Protein AF-A0A819U4Y0-F1 (afdb_monomer)

Sequence (71 aa):
MLGSHTNLANGCSIMPGSCLASETMIGNLTRISRKTKSKCGEVFMGIPARIMPFQMPVMSTVQYQIEIIPF

Mean predicted aligned error: 6.78 Å

Organism: NCBI:txid433720

Nearest PDB structures (foldseek):
  8e62-assembly1_B  TM=7.935E-01  e=4.751E-04  Psychrobacter cryohalolentis K5
  4n27-assembly1_C  TM=8.152E-01  e=1.527E-03  Brucella abortus 2308
  7ard-assembly1_z  TM=8.152E-01  e=1.630E-03  Polytomella sp. Pringsheim 198.80
  8e62-assembly1_A  TM=7.626E-01  e=1.431E-03  Psychrobacter cryohalolentis K5
  7ard-assembly1_y  TM=7.776E-01  e=2.922E-03  Polytomella sp. Pringsheim 198.80

Solvent-accessible surface area (backbone atoms only — not comparable to full-atom values): 3975 Å² total; per-residue (Å²): 84,78,28,64,75,50,44,79,36,63,75,45,45,72,41,85,82,23,51,43,29,34,40,21,36,38,32,57,57,13,34,46,42,66,83,49,81,55,51,70,23,39,27,32,42,36,80,72,49,41,78,50,102,55,64,52,81,60,64,70,68,53,55,58,57,61,74,66,60,82,127

Foldseek 3Di:
DEAACEAEEACEAEDPCADEHHLEYEYHNEYHDNPDDYDHQWYWDDVPTDTDPDGHDDVVVVVVVVVPDDD

InterPro domains:
  IPR011004 Trimeric LpxA-like superfamily [SSF51161] (2-55)

Structure (mmCIF, N/CA/C/O backbone):
data_AF-A0A819U4Y0-F1
#
_entry.id   AF-A0A819U4Y0-F1
#
loop_
_atom_site.group_PDB
_atom_site.id
_atom_site.type_symbol
_atom_site.label_atom_id
_atom_site.label_alt_id
_atom_site.label_comp_id
_atom_site.label_asym_id
_atom_site.label_entity_id
_atom_site.label_seq_id
_atom_site.pdbx_PDB_ins_code
_atom_site.Cartn_x
_atom_site.Cartn_y
_atom_site.Cartn_z
_atom_site.occupancy
_atom_site.B_iso_or_equiv
_atom_site.auth_seq_id
_atom_site.auth_comp_id
_atom_site.auth_asym_id
_atom_site.auth_atom_id
_atom_site.pdbx_PDB_model_num
ATOM 1 N N . MET A 1 1 ? -6.338 -6.758 1.508 1.00 80.50 1 MET A N 1
ATOM 2 C CA . MET A 1 1 ? -7.518 -5.947 1.142 1.00 80.50 1 MET A CA 1
ATOM 3 C C . MET A 1 1 ? -7.036 -4.533 0.865 1.00 80.50 1 MET A C 1
ATOM 5 O O . MET A 1 1 ? -6.285 -4.008 1.680 1.00 80.50 1 MET A O 1
ATOM 9 N N . LEU A 1 2 ? -7.372 -3.970 -0.295 1.00 90.38 2 LEU A N 1
ATOM 10 C CA . LEU A 1 2 ? -7.045 -2.584 -0.642 1.00 90.38 2 LEU A CA 1
ATOM 11 C C . LEU A 1 2 ? -8.273 -1.723 -0.343 1.00 90.38 2 LEU A C 1
ATOM 13 O O . LEU A 1 2 ? -9.365 -2.065 -0.795 1.00 90.38 2 LEU A O 1
ATOM 17 N N . GLY A 1 3 ? -8.106 -0.660 0.442 1.00 89.06 3 GLY A N 1
ATOM 18 C CA . GLY A 1 3 ? -9.177 0.291 0.718 1.00 89.06 3 GLY A CA 1
ATOM 19 C C . GLY A 1 3 ? -9.586 1.067 -0.535 1.00 89.06 3 GLY A C 1
ATOM 20 O O . GLY A 1 3 ? -8.831 1.151 -1.509 1.00 89.06 3 GLY A O 1
ATOM 21 N N . SER A 1 4 ? -10.782 1.652 -0.518 1.00 90.25 4 SER A N 1
ATOM 22 C CA . SER A 1 4 ? -11.276 2.490 -1.617 1.00 90.25 4 SER A CA 1
ATOM 23 C C . SER A 1 4 ? -10.344 3.677 -1.870 1.00 90.25 4 SER A C 1
ATOM 25 O O . SER A 1 4 ? -9.779 4.221 -0.923 1.00 90.25 4 SER A O 1
ATOM 27 N N . HIS A 1 5 ? -10.205 4.106 -3.126 1.00 89.56 5 HIS A N 1
ATOM 28 C CA . HIS A 1 5 ? -9.351 5.245 -3.505 1.00 89.56 5 HIS A CA 1
ATOM 29 C C . HIS A 1 5 ? -7.871 5.084 -3.105 1.00 89.56 5 HIS A C 1
ATOM 31 O O . HIS A 1 5 ? -7.169 6.069 -2.892 1.00 89.56 5 HIS A O 1
ATOM 37 N N . THR A 1 6 ? -7.381 3.843 -2.996 1.00 91.69 6 THR A N 1
ATOM 38 C CA . THR A 1 6 ? -5.949 3.587 -2.805 1.00 91.69 6 THR A CA 1
ATOM 39 C C . THR A 1 6 ? -5.204 3.893 -4.104 1.00 91.69 6 THR A C 1
ATOM 41 O O . THR A 1 6 ? -5.515 3.313 -5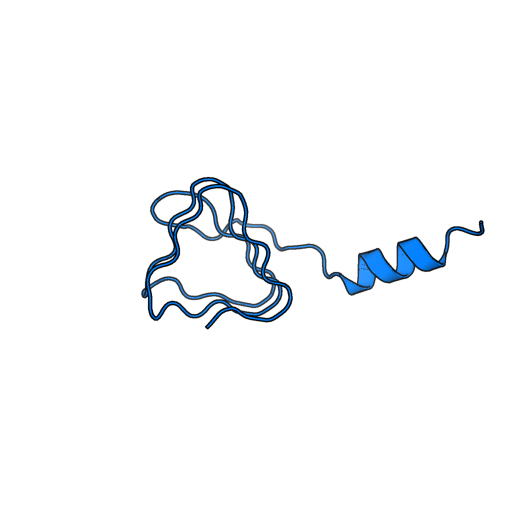.144 1.00 91.69 6 THR A O 1
ATOM 44 N N . ASN A 1 7 ? -4.204 4.769 -4.048 1.00 92.94 7 ASN A N 1
ATOM 45 C CA . ASN A 1 7 ? -3.356 5.100 -5.188 1.00 92.94 7 ASN A CA 1
ATOM 46 C C . ASN A 1 7 ? -2.089 4.232 -5.177 1.00 92.94 7 ASN A C 1
ATOM 48 O O . ASN A 1 7 ? -1.343 4.216 -4.196 1.00 92.94 7 ASN A O 1
ATOM 52 N N . LEU A 1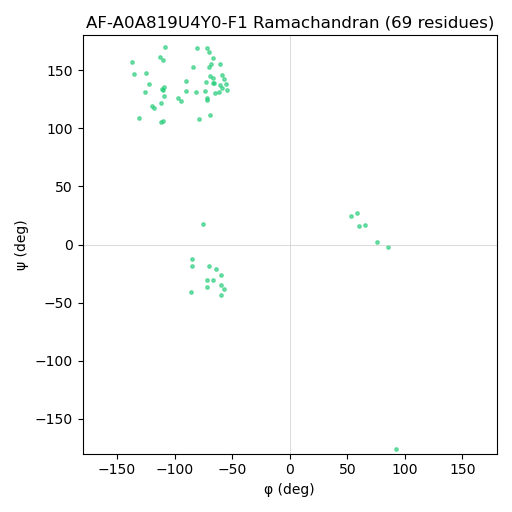 8 ? -1.864 3.503 -6.269 1.00 94.88 8 LEU A N 1
ATOM 53 C CA . LEU A 1 8 ? -0.734 2.600 -6.452 1.00 94.88 8 LEU A CA 1
ATOM 54 C C . LEU A 1 8 ? 0.211 3.178 -7.499 1.00 94.88 8 LEU A C 1
ATOM 56 O O . LEU A 1 8 ? -0.084 3.138 -8.692 1.00 94.88 8 LEU A O 1
ATOM 60 N N . ALA A 1 9 ? 1.357 3.688 -7.064 1.00 95.12 9 ALA A N 1
ATOM 61 C CA . ALA A 1 9 ? 2.363 4.171 -7.989 1.00 95.12 9 ALA A CA 1
ATOM 62 C C . ALA A 1 9 ? 3.204 3.018 -8.571 1.00 95.12 9 ALA A C 1
ATOM 64 O O . ALA A 1 9 ? 3.151 1.859 -8.138 1.00 95.12 9 ALA A O 1
ATOM 65 N N . ASN A 1 10 ? 3.986 3.343 -9.595 1.00 96.81 10 ASN A N 1
ATOM 66 C CA . ASN A 1 10 ? 4.610 2.366 -10.474 1.00 96.81 10 ASN A CA 1
ATOM 67 C C . ASN A 1 10 ? 5.658 1.504 -9.759 1.00 96.81 10 ASN A C 1
ATOM 69 O O . ASN A 1 10 ? 6.478 1.979 -8.967 1.00 96.81 10 ASN A O 1
ATOM 73 N N . GLY A 1 11 ? 5.648 0.209 -10.081 1.00 95.44 11 GLY A N 1
ATOM 74 C CA . GLY A 1 11 ? 6.623 -0.751 -9.565 1.00 95.44 11 GLY A CA 1
ATOM 75 C C . GLY A 1 11 ? 6.539 -0.982 -8.054 1.00 95.44 11 GLY A C 1
ATOM 76 O O . GLY A 1 11 ? 7.493 -1.492 -7.467 1.00 95.44 11 GLY A O 1
ATOM 77 N N . CYS A 1 12 ? 5.433 -0.608 -7.401 1.00 96.56 12 CYS A N 1
ATOM 78 C CA . CYS A 1 12 ? 5.207 -1.002 -6.018 1.00 96.56 12 CYS A CA 1
ATOM 79 C C . CYS A 1 12 ? 4.917 -2.509 -5.912 1.00 96.56 12 CYS A C 1
ATOM 81 O O . CYS A 1 12 ? 4.421 -3.149 -6.840 1.00 96.56 12 CYS A O 1
ATOM 83 N N . SER A 1 13 ? 5.242 -3.091 -4.759 1.00 96.44 13 SER A N 1
ATOM 84 C CA . SER A 1 13 ? 4.943 -4.488 -4.443 1.00 96.44 13 SER A CA 1
ATOM 85 C C . SER A 1 13 ? 4.172 -4.572 -3.135 1.00 96.4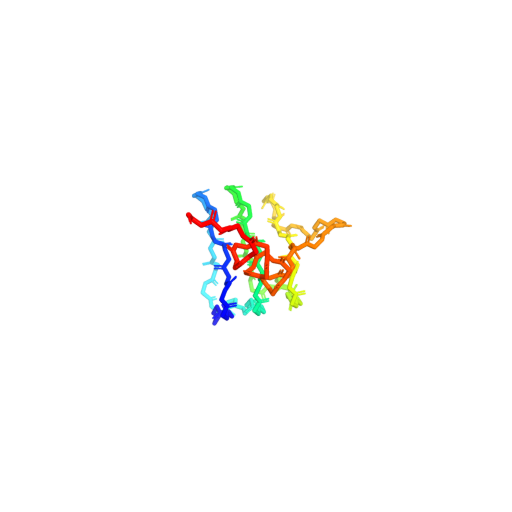4 13 SER A C 1
ATOM 87 O O . SER A 1 13 ? 4.548 -3.972 -2.125 1.00 96.44 13 SER A O 1
ATOM 89 N N . ILE A 1 14 ? 3.079 -5.331 -3.148 1.00 96.19 14 ILE A N 1
ATOM 90 C CA . ILE A 1 14 ? 2.203 -5.504 -1.992 1.00 96.19 14 ILE A CA 1
ATOM 91 C C . ILE A 1 14 ? 2.186 -6.980 -1.634 1.00 96.19 14 ILE A C 1
ATOM 93 O O . ILE A 1 14 ? 1.794 -7.824 -2.439 1.00 96.19 14 ILE A O 1
ATOM 97 N N . MET A 1 15 ? 2.632 -7.308 -0.422 1.00 95.75 15 MET A N 1
ATOM 98 C CA . MET A 1 15 ? 2.595 -8.690 0.036 1.00 95.75 15 MET A CA 1
ATOM 99 C C . MET A 1 15 ? 1.143 -9.176 0.209 1.00 95.75 15 MET A C 1
ATOM 101 O O . MET A 1 15 ? 0.311 -8.455 0.767 1.00 95.75 15 MET A O 1
ATOM 105 N N . PRO A 1 16 ? 0.826 -10.423 -0.188 1.00 94.06 16 PRO A N 1
ATOM 106 C CA . PRO A 1 16 ? -0.485 -11.007 0.066 1.00 94.06 16 PRO A CA 1
ATOM 107 C C . PRO A 1 16 ? -0.830 -10.970 1.556 1.00 94.06 16 PRO A C 1
ATOM 109 O O . PRO A 1 16 ? 0.025 -11.266 2.396 1.00 94.06 16 PRO A O 1
ATOM 112 N N . GLY A 1 17 ? -2.077 -10.624 1.878 1.00 92.88 17 GLY A N 1
ATOM 113 C CA . GLY A 1 17 ? -2.554 -10.469 3.257 1.00 92.88 17 GLY A CA 1
ATOM 114 C C . GLY A 1 17 ? -2.304 -9.090 3.877 1.00 92.88 17 GLY A C 1
ATOM 115 O O . GLY A 1 17 ? -2.725 -8.866 5.006 1.00 92.88 17 GLY A O 1
ATOM 116 N N . SER A 1 18 ? -1.661 -8.156 3.170 1.00 93.94 18 SER A N 1
ATOM 117 C CA . SER A 1 18 ? -1.612 -6.755 3.601 1.00 93.94 18 SER A CA 1
ATOM 118 C C . SER A 1 18 ? -3.000 -6.104 3.542 1.00 93.94 18 SER A C 1
ATOM 120 O O . SER A 1 18 ? -3.796 -6.361 2.629 1.00 93.94 18 SER A O 1
ATOM 122 N N . CYS A 1 19 ? -3.275 -5.240 4.518 1.00 92.69 19 CYS A N 1
ATOM 123 C CA . CYS A 1 19 ? -4.489 -4.434 4.596 1.00 92.69 19 CYS A CA 1
ATOM 124 C C . CYS A 1 19 ? -4.104 -2.958 4.546 1.00 92.69 19 CYS A C 1
ATOM 126 O O . CYS A 1 19 ? -3.382 -2.480 5.420 1.00 92.69 19 CYS A O 1
ATOM 128 N N . LEU A 1 20 ? -4.570 -2.263 3.511 1.00 94.38 20 LEU A N 1
ATOM 129 C CA . LEU A 1 20 ? -4.394 -0.823 3.354 1.00 94.38 20 LEU A CA 1
ATOM 130 C C . LEU A 1 20 ? -5.741 -0.140 3.563 1.00 94.38 20 LEU A C 1
ATOM 132 O O . LEU A 1 20 ? -6.757 -0.629 3.068 1.00 94.38 20 LEU A O 1
ATOM 136 N N . ALA A 1 21 ? -5.744 0.955 4.315 1.00 94.06 21 ALA A N 1
ATOM 137 C CA . ALA A 1 21 ? -6.928 1.770 4.533 1.00 94.06 21 ALA A CA 1
ATOM 138 C C . ALA A 1 21 ? -7.314 2.517 3.249 1.00 94.06 21 ALA A C 1
ATOM 140 O O . ALA A 1 21 ? -6.535 2.602 2.296 1.00 94.06 21 ALA A O 1
ATOM 141 N N . SER A 1 22 ? -8.524 3.065 3.219 1.00 92.38 22 SER A N 1
ATOM 142 C CA . SER A 1 22 ? -8.962 3.916 2.113 1.00 92.38 22 SER A CA 1
ATOM 143 C C . SER A 1 22 ? -8.078 5.158 1.968 1.00 92.38 22 SER A C 1
ATOM 145 O O . SER A 1 22 ? -7.431 5.581 2.924 1.00 92.38 22 SER A O 1
ATOM 147 N N . GLU A 1 23 ? -8.027 5.722 0.761 1.00 92.44 23 GLU A N 1
ATOM 148 C CA . GLU A 1 23 ? -7.275 6.951 0.442 1.00 92.44 23 GLU A CA 1
ATOM 149 C C . GLU A 1 23 ? -5.759 6.857 0.696 1.00 92.44 23 GLU A C 1
ATOM 151 O O . GLU A 1 23 ? -5.055 7.861 0.748 1.00 92.44 23 GLU A O 1
ATOM 156 N N . THR A 1 24 ? -5.229 5.644 0.851 1.00 94.19 24 THR A N 1
ATOM 157 C CA . THR A 1 24 ? -3.792 5.420 1.029 1.00 94.19 24 THR A CA 1
ATOM 158 C C . THR A 1 24 ? -3.059 5.653 -0.291 1.00 94.19 24 THR A C 1
ATOM 160 O O . THR A 1 24 ? -3.512 5.198 -1.340 1.00 94.19 24 THR A O 1
ATOM 163 N N . MET A 1 25 ? -1.882 6.275 -0.257 1.00 95.19 25 MET A N 1
ATOM 164 C CA . MET A 1 25 ? -0.985 6.351 -1.414 1.00 95.19 25 MET A CA 1
ATOM 165 C C . MET A 1 25 ? 0.261 5.499 -1.189 1.00 95.19 25 MET A C 1
ATOM 167 O O . MET A 1 25 ? 0.917 5.580 -0.153 1.00 95.19 25 MET A O 1
ATOM 171 N N . ILE A 1 26 ? 0.618 4.704 -2.192 1.00 96.75 26 ILE A N 1
ATOM 172 C CA . ILE A 1 26 ? 1.855 3.929 -2.227 1.00 96.75 26 ILE A CA 1
ATOM 173 C C . ILE A 1 26 ? 2.750 4.513 -3.308 1.00 96.75 26 ILE A C 1
ATOM 175 O O . ILE A 1 26 ? 2.366 4.549 -4.473 1.00 96.75 26 ILE A O 1
ATOM 179 N N . GLY A 1 27 ? 3.945 4.945 -2.926 1.00 96.62 27 GLY A N 1
ATOM 180 C CA . GLY A 1 27 ? 4.920 5.529 -3.828 1.00 96.62 27 GLY A CA 1
ATOM 181 C C . GLY A 1 27 ? 5.591 4.549 -4.778 1.00 96.62 27 GLY A C 1
ATOM 182 O O . GLY A 1 27 ? 5.512 3.325 -4.633 1.00 96.62 27 GLY A O 1
ATOM 183 N N . ASN A 1 28 ? 6.315 5.113 -5.745 1.00 97.00 28 ASN A N 1
ATOM 184 C CA . ASN A 1 28 ? 7.071 4.332 -6.719 1.00 97.00 28 ASN A CA 1
ATOM 185 C C . ASN A 1 28 ? 8.058 3.401 -6.010 1.00 97.00 28 ASN A C 1
ATOM 187 O O . ASN A 1 28 ? 8.650 3.774 -4.993 1.00 97.00 28 ASN A O 1
ATOM 191 N N . LEU A 1 29 ? 8.232 2.193 -6.553 1.00 97.50 29 LEU A N 1
ATOM 192 C CA . LEU A 1 29 ? 9.195 1.200 -6.060 1.00 97.50 29 LEU A CA 1
ATOM 193 C C . LEU A 1 29 ? 9.053 0.888 -4.556 1.00 97.50 29 LEU A C 1
ATOM 1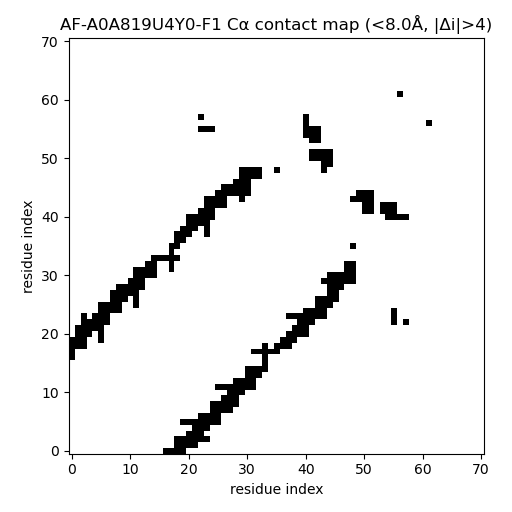95 O O . LEU A 1 29 ? 10.008 0.483 -3.902 1.00 97.50 29 LEU A O 1
ATOM 199 N N . THR A 1 30 ? 7.866 1.090 -3.980 1.00 98.00 30 THR A N 1
ATOM 200 C CA . THR A 1 30 ? 7.626 0.901 -2.543 1.00 98.00 30 THR A CA 1
ATOM 201 C C . THR A 1 30 ? 7.183 -0.529 -2.246 1.00 98.00 30 THR A C 1
ATOM 203 O O . THR A 1 30 ? 6.396 -1.113 -2.993 1.00 98.00 30 THR A O 1
ATOM 206 N 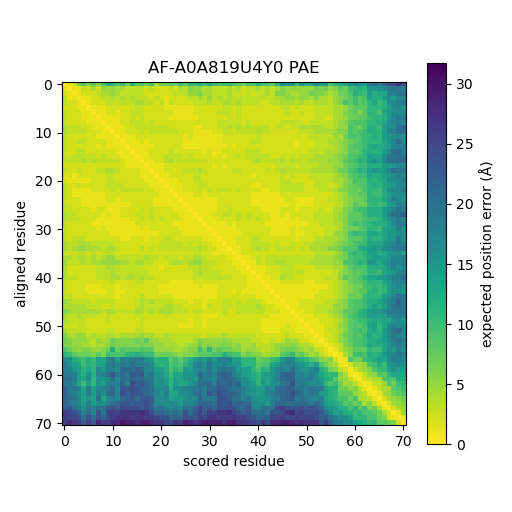N . ARG A 1 31 ? 7.664 -1.112 -1.138 1.00 97.00 31 ARG A N 1
ATOM 207 C CA . ARG A 1 31 ? 7.314 -2.484 -0.723 1.00 97.00 31 ARG A CA 1
ATOM 208 C C . ARG A 1 31 ? 6.465 -2.502 0.544 1.00 97.00 31 ARG A C 1
ATOM 210 O O . ARG A 1 31 ? 6.989 -2.347 1.650 1.00 97.00 31 ARG A O 1
ATOM 217 N N . ILE A 1 32 ? 5.173 -2.781 0.387 1.00 97.31 32 ILE A N 1
ATOM 218 C CA . ILE A 1 32 ? 4.234 -3.003 1.491 1.00 97.31 32 ILE A CA 1
ATOM 219 C C . ILE A 1 32 ? 4.359 -4.436 2.006 1.00 97.31 32 ILE A C 1
ATOM 221 O O . ILE A 1 32 ? 4.316 -5.406 1.247 1.00 97.31 32 ILE A O 1
ATOM 225 N N . SER A 1 33 ? 4.473 -4.570 3.326 1.00 95.56 33 SER A N 1
ATOM 226 C CA . SER A 1 33 ? 4.550 -5.857 4.017 1.00 95.56 33 SER A CA 1
ATOM 227 C C . SER A 1 33 ? 3.260 -6.159 4.783 1.00 95.56 33 SER A C 1
ATOM 229 O O . SER A 1 33 ? 2.427 -5.279 4.995 1.00 95.56 33 SER A O 1
ATOM 231 N N . ARG A 1 34 ? 3.108 -7.391 5.285 1.00 93.94 34 ARG A N 1
ATOM 232 C CA . ARG A 1 34 ? 1.994 -7.754 6.188 1.00 93.94 34 ARG A CA 1
ATOM 233 C C . ARG A 1 34 ? 2.023 -7.005 7.524 1.00 93.94 34 ARG A C 1
ATOM 235 O O . ARG A 1 34 ? 1.011 -6.929 8.206 1.00 93.94 34 ARG A O 1
ATOM 242 N N . LYS A 1 35 ? 3.191 -6.484 7.912 1.00 92.88 35 LYS A N 1
ATOM 243 C CA . LYS A 1 35 ? 3.378 -5.718 9.152 1.00 92.88 35 LYS A CA 1
ATOM 244 C C . LYS A 1 35 ? 3.039 -4.239 8.977 1.00 92.88 35 LYS A C 1
ATOM 246 O O . LYS A 1 35 ? 2.956 -3.520 9.969 1.00 92.88 35 LYS A O 1
ATOM 251 N N . THR A 1 36 ? 2.876 -3.782 7.735 1.00 92.81 36 THR A N 1
ATOM 252 C CA . THR A 1 36 ? 2.535 -2.397 7.434 1.00 92.81 36 THR A CA 1
ATOM 253 C C . THR A 1 36 ? 1.106 -2.139 7.898 1.00 92.81 36 THR A C 1
ATOM 255 O O . THR A 1 36 ? 0.161 -2.705 7.355 1.00 92.81 36 THR A O 1
ATOM 258 N N . LYS A 1 37 ? 0.965 -1.313 8.935 1.00 91.06 37 LYS A N 1
ATOM 259 C CA . LYS A 1 37 ? -0.325 -0.803 9.400 1.00 91.06 37 LYS A CA 1
ATOM 260 C C . LYS A 1 37 ? -0.601 0.491 8.654 1.00 91.06 37 LYS A C 1
ATOM 262 O O . LYS A 1 37 ? 0.293 1.325 8.576 1.00 91.06 37 LYS A O 1
ATOM 267 N N . SER A 1 38 ? -1.805 0.618 8.117 1.00 92.19 38 SER A N 1
ATOM 268 C CA . SER A 1 38 ? -2.225 1.772 7.332 1.00 92.19 38 SER A CA 1
ATOM 269 C C . SER A 1 38 ? -3.459 2.411 7.957 1.00 92.19 38 SER A C 1
ATOM 271 O O . SER A 1 38 ? -4.369 1.713 8.412 1.00 92.19 38 SER A O 1
ATOM 273 N N . LYS A 1 39 ? -3.461 3.741 7.991 1.00 93.38 39 LYS A N 1
ATOM 274 C CA . LYS A 1 39 ? -4.598 4.601 8.318 1.00 93.38 39 LYS A CA 1
ATOM 275 C C . LYS A 1 39 ? -5.022 5.387 7.078 1.00 93.38 39 LYS A C 1
ATOM 277 O O . LYS A 1 39 ? -4.266 5.497 6.115 1.00 93.38 39 LYS A O 1
ATOM 282 N N . CYS A 1 40 ? -6.247 5.905 7.116 1.00 92.56 40 CYS A N 1
ATOM 283 C CA . CYS A 1 40 ? -6.824 6.670 6.014 1.00 92.56 40 CYS A CA 1
ATOM 284 C C . CYS A 1 40 ? -5.914 7.842 5.623 1.00 92.56 40 CYS A C 1
ATOM 286 O O . CYS A 1 40 ? -5.432 8.557 6.504 1.00 92.56 40 CYS A O 1
ATOM 288 N N . GLY A 1 41 ? -5.671 8.017 4.323 1.00 91.81 41 GLY A N 1
ATOM 289 C CA . GLY A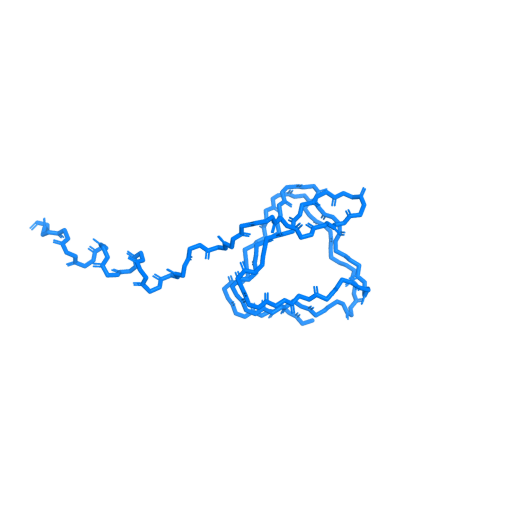 1 41 ? -4.882 9.134 3.794 1.00 91.81 41 GLY A CA 1
ATOM 290 C C . GLY A 1 41 ? -3.362 9.026 3.977 1.00 91.81 41 GLY A C 1
ATOM 291 O O . GLY A 1 41 ? -2.645 9.955 3.605 1.00 91.81 41 GLY A O 1
ATOM 292 N N . GLU A 1 42 ? -2.833 7.942 4.555 1.00 95.44 42 GLU A N 1
ATOM 293 C CA . GLU A 1 42 ? -1.384 7.791 4.740 1.00 95.44 42 GLU A CA 1
ATOM 294 C C . GLU A 1 42 ? -0.645 7.598 3.409 1.00 95.44 42 GLU A C 1
ATOM 296 O O . GLU A 1 42 ? -1.123 6.933 2.486 1.00 95.44 42 GLU A O 1
ATOM 301 N N . VAL A 1 43 ? 0.569 8.145 3.337 1.00 96.06 43 VAL A N 1
ATOM 302 C CA . VAL A 1 43 ? 1.469 7.987 2.191 1.00 96.06 43 VAL A CA 1
ATOM 303 C C . VAL A 1 43 ? 2.643 7.096 2.586 1.00 96.06 43 VAL A C 1
ATOM 305 O O . VAL A 1 43 ? 3.332 7.364 3.571 1.00 96.06 43 VAL A O 1
ATOM 308 N N . PHE A 1 44 ? 2.897 6.049 1.803 1.00 96.75 44 PHE A N 1
ATOM 309 C CA . PHE A 1 44 ? 3.984 5.096 2.018 1.00 96.75 44 PHE A CA 1
ATOM 310 C C . PHE A 1 44 ? 5.066 5.223 0.948 1.00 96.75 44 PHE A C 1
ATOM 312 O O . PHE A 1 44 ? 4.757 5.210 -0.240 1.00 96.75 44 PHE A O 1
ATOM 319 N N . MET A 1 45 ? 6.336 5.250 1.362 1.00 97.12 45 MET A N 1
ATOM 320 C CA . MET A 1 45 ? 7.493 5.291 0.456 1.00 97.12 45 MET A CA 1
ATOM 321 C C . MET A 1 45 ? 8.594 4.306 0.880 1.00 97.12 45 MET A C 1
ATOM 323 O O . MET A 1 45 ? 8.836 4.105 2.073 1.00 97.12 45 MET A O 1
ATOM 327 N N . GLY A 1 46 ? 9.306 3.743 -0.100 1.00 95.69 46 GLY A N 1
ATOM 328 C CA . GLY A 1 46 ? 10.581 3.038 0.080 1.00 95.69 46 GLY A CA 1
ATOM 329 C C . GLY A 1 46 ? 10.503 1.521 0.303 1.00 95.69 46 GLY A C 1
ATOM 330 O O . GLY A 1 46 ? 9.442 0.893 0.251 1.00 95.69 46 GLY A O 1
ATOM 331 N N . ILE A 1 47 ? 11.672 0.914 0.541 1.00 95.38 47 ILE A N 1
ATOM 332 C CA . ILE A 1 47 ? 11.845 -0.523 0.805 1.00 95.38 47 ILE A CA 1
ATOM 333 C C . ILE A 1 47 ? 12.729 -0.692 2.060 1.00 95.38 47 ILE A C 1
ATOM 335 O O . ILE A 1 47 ? 13.930 -0.442 1.981 1.00 95.38 47 ILE A O 1
ATOM 339 N N . PRO A 1 48 ? 12.185 -1.126 3.215 1.00 91.06 48 PRO A N 1
ATOM 340 C CA . PRO A 1 48 ? 10.767 -1.384 3.475 1.00 91.06 48 PRO A CA 1
ATOM 341 C C . PRO A 1 48 ? 9.940 -0.089 3.487 1.00 91.06 48 PRO A C 1
ATOM 343 O O . PRO A 1 48 ? 10.473 0.981 3.781 1.00 91.06 48 PRO A O 1
ATOM 346 N N . ALA A 1 49 ? 8.637 -0.193 3.207 1.00 96.75 49 ALA A N 1
ATOM 347 C CA . ALA A 1 49 ? 7.739 0.959 3.213 1.00 96.75 49 ALA A CA 1
ATOM 348 C C . ALA A 1 49 ? 7.703 1.678 4.571 1.00 96.75 49 ALA A C 1
ATOM 350 O O . ALA A 1 49 ? 7.547 1.042 5.618 1.00 96.75 49 ALA A O 1
ATOM 351 N N . ARG A 1 50 ? 7.784 3.012 4.535 1.00 96.44 50 ARG A N 1
ATOM 352 C CA . ARG A 1 50 ? 7.651 3.912 5.688 1.00 96.44 50 ARG A CA 1
ATOM 353 C C . ARG A 1 50 ? 6.559 4.945 5.442 1.00 96.44 50 ARG A C 1
ATOM 355 O O . ARG A 1 50 ? 6.368 5.363 4.304 1.00 96.44 50 ARG A O 1
ATOM 362 N N . ILE A 1 51 ? 5.888 5.354 6.515 1.00 96.00 51 ILE A N 1
ATOM 363 C CA . ILE A 1 51 ? 4.885 6.424 6.487 1.00 96.00 51 ILE A CA 1
ATOM 364 C C . ILE A 1 51 ? 5.606 7.764 6.334 1.00 96.00 51 ILE A C 1
ATOM 366 O O . ILE A 1 51 ? 6.584 8.027 7.038 1.00 96.00 51 ILE A O 1
ATOM 370 N N . MET A 1 52 ? 5.134 8.593 5.412 1.00 95.75 52 MET A N 1
ATOM 371 C CA . MET A 1 52 ? 5.607 9.961 5.229 1.00 95.75 52 MET A CA 1
ATOM 372 C C . MET A 1 52 ? 4.898 10.920 6.196 1.00 95.75 52 MET A C 1
ATOM 374 O O . MET A 1 52 ? 3.757 10.668 6.579 1.00 95.75 52 MET A O 1
ATOM 378 N N . PRO A 1 53 ? 5.529 12.042 6.586 1.00 91.81 53 PRO A N 1
ATOM 379 C CA . PRO A 1 53 ? 4.961 12.992 7.549 1.00 91.81 53 PRO A CA 1
ATOM 380 C C . PRO A 1 53 ? 3.848 13.882 6.961 1.00 91.81 53 PRO A C 1
ATOM 382 O O . PRO A 1 53 ? 3.531 14.926 7.521 1.00 91.81 53 PRO A O 1
ATOM 385 N N . PHE A 1 54 ? 3.268 13.493 5.828 1.00 86.75 54 PHE A N 1
ATOM 386 C CA . PHE A 1 54 ? 2.199 14.202 5.137 1.00 86.75 54 PHE A CA 1
ATOM 387 C C . PHE A 1 54 ? 1.140 13.207 4.659 1.00 86.75 54 PHE A C 1
ATOM 389 O O . PHE A 1 54 ? 1.411 12.015 4.495 1.00 86.75 54 PHE A O 1
ATOM 396 N N . GLN A 1 55 ? -0.073 13.710 4.455 1.00 86.06 55 GLN A N 1
ATOM 397 C CA . GLN A 1 55 ? -1.230 12.920 4.050 1.00 86.06 55 GLN A CA 1
ATOM 398 C C . GLN A 1 55 ? -1.643 13.245 2.618 1.00 86.06 55 GLN A C 1
ATOM 400 O O . GLN A 1 55 ? -1.319 14.310 2.089 1.00 86.06 55 GLN A O 1
ATOM 405 N N . MET A 1 56 ? -2.372 12.318 2.003 1.00 80.88 56 MET A N 1
ATOM 406 C CA . MET A 1 56 ? -3.056 12.573 0.744 1.00 80.88 56 MET A CA 1
ATOM 407 C C . MET A 1 56 ? -4.076 13.707 0.909 1.00 80.88 56 MET A C 1
ATOM 409 O O . MET A 1 56 ? -4.811 13.719 1.899 1.00 80.88 56 MET A O 1
ATOM 413 N N . PRO A 1 57 ? -4.160 14.647 -0.048 1.00 70.56 57 PRO A N 1
ATOM 414 C CA . PRO A 1 57 ? -5.264 15.592 -0.080 1.00 70.56 57 PRO A CA 1
ATOM 415 C C . PRO A 1 57 ? -6.578 14.825 -0.264 1.00 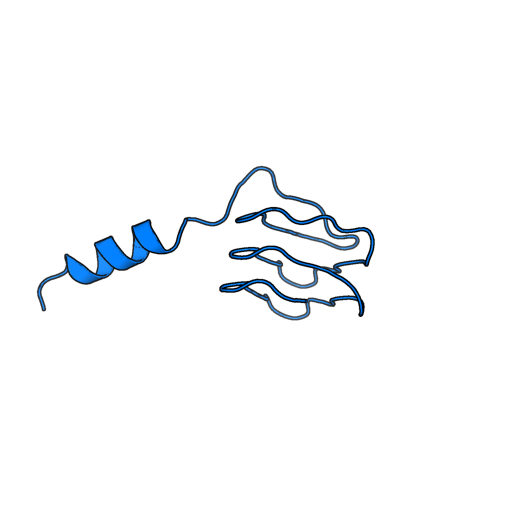70.56 57 PRO A C 1
ATOM 417 O O . PRO A 1 57 ? -6.688 13.961 -1.137 1.00 70.56 57 PRO A O 1
ATOM 420 N N . VAL A 1 58 ? -7.573 15.136 0.566 1.00 69.00 58 VAL A N 1
ATOM 421 C CA . VAL A 1 58 ? -8.883 14.475 0.525 1.00 69.00 58 VAL A CA 1
ATOM 422 C C . VAL A 1 58 ? -9.553 14.802 -0.814 1.00 69.00 58 VAL A C 1
ATOM 424 O O . VAL A 1 58 ? -9.609 15.969 -1.215 1.00 69.00 58 VAL A O 1
ATOM 427 N N . MET A 1 59 ? -10.062 13.793 -1.532 1.00 61.66 59 MET A N 1
ATOM 428 C CA . MET A 1 59 ? -10.652 14.004 -2.866 1.00 61.66 59 MET A CA 1
ATOM 429 C C . MET A 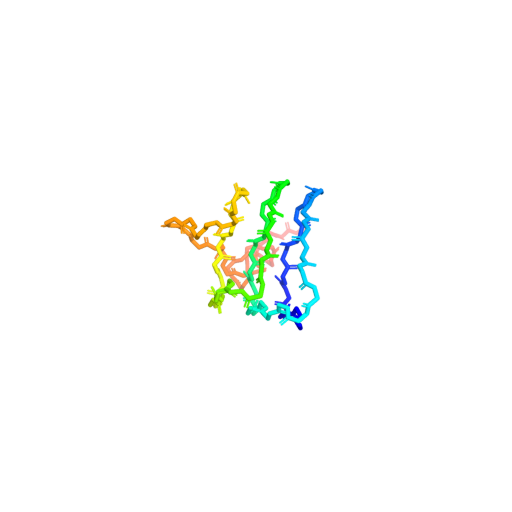1 59 ? -11.838 14.978 -2.857 1.00 61.66 59 MET A C 1
ATOM 431 O O . MET A 1 59 ? -12.052 15.658 -3.858 1.00 61.66 59 MET A O 1
ATOM 435 N N . SER A 1 60 ? -12.556 15.112 -1.736 1.00 59.59 60 SER A N 1
ATOM 436 C CA . SER A 1 60 ? -13.661 16.070 -1.589 1.00 59.59 60 SER A CA 1
ATOM 437 C C . SER A 1 60 ? -13.228 17.515 -1.853 1.00 59.59 60 SER A C 1
ATOM 439 O O . SER A 1 60 ? -13.943 18.266 -2.513 1.00 59.59 60 SER A O 1
ATOM 441 N N . THR A 1 61 ? -12.024 17.891 -1.420 1.00 54.88 61 THR A N 1
ATOM 442 C CA . THR A 1 61 ? -11.451 19.219 -1.684 1.00 54.88 61 THR A CA 1
ATOM 443 C C . THR A 1 61 ? -11.137 19.454 -3.163 1.00 54.88 61 THR A C 1
ATOM 445 O O . THR A 1 61 ? -11.219 20.588 -3.621 1.00 54.88 61 THR A O 1
ATOM 448 N N . VAL A 1 62 ? -10.804 18.403 -3.921 1.00 55.84 62 VA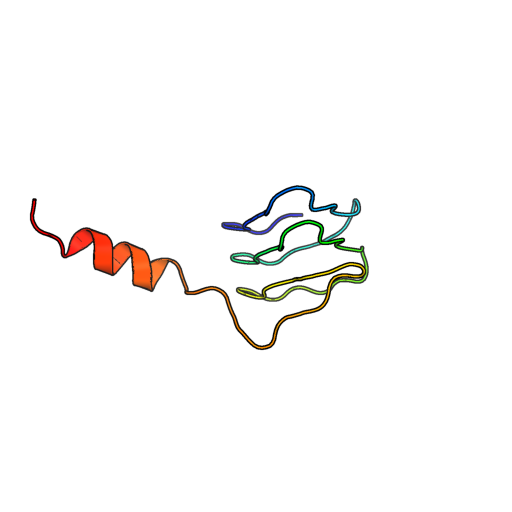L A N 1
ATOM 449 C CA . VAL A 1 62 ? -10.450 18.505 -5.349 1.00 55.84 62 VAL A CA 1
ATOM 450 C C . VAL A 1 62 ? -11.697 18.465 -6.235 1.00 55.84 62 VAL A C 1
ATOM 452 O O . VAL A 1 62 ? -11.797 19.251 -7.171 1.00 55.84 62 VAL A O 1
ATOM 455 N N . GLN A 1 63 ? -12.679 17.611 -5.928 1.00 55.69 63 GLN A N 1
ATOM 456 C CA . GLN A 1 63 ? -13.952 17.565 -6.662 1.00 55.69 63 GLN A CA 1
ATOM 457 C C . GLN A 1 63 ? -14.700 18.901 -6.605 1.00 55.69 63 GLN A C 1
ATOM 459 O O . GLN A 1 63 ? -15.137 19.384 -7.645 1.00 55.69 63 GLN A O 1
ATOM 464 N N . TYR A 1 64 ? -14.754 19.543 -5.433 1.00 54.97 64 TYR A N 1
ATOM 465 C CA . TYR A 1 64 ? -15.374 20.864 -5.290 1.00 54.97 64 TYR A CA 1
ATOM 466 C C . TYR A 1 64 ? -14.700 21.931 -6.170 1.00 54.97 64 TYR A C 1
ATOM 468 O O . TYR A 1 64 ? -15.368 22.800 -6.716 1.00 54.97 64 TYR A O 1
ATOM 476 N N . GLN A 1 65 ? -13.379 21.857 -6.367 1.00 52.94 65 GLN A N 1
ATOM 477 C CA . GLN A 1 65 ? -12.663 22.796 -7.238 1.00 52.94 65 GLN A CA 1
ATOM 478 C C . GLN A 1 65 ? -12.949 22.580 -8.727 1.00 52.94 65 GLN A C 1
ATOM 480 O O . GLN A 1 65 ? -12.931 23.547 -9.484 1.00 52.94 65 GLN A O 1
ATOM 485 N N . ILE A 1 66 ? -13.224 21.344 -9.153 1.00 58.19 66 ILE A N 1
ATOM 486 C CA . ILE A 1 66 ? -13.558 21.038 -10.552 1.00 58.19 66 ILE A CA 1
ATOM 487 C C . ILE A 1 66 ? -14.957 21.568 -10.899 1.00 58.19 66 ILE A C 1
ATOM 489 O O . ILE A 1 66 ? -15.150 22.086 -11.993 1.00 58.19 66 ILE A O 1
ATOM 493 N N . GLU A 1 67 ? -15.913 21.504 -9.967 1.00 57.56 67 GLU A N 1
ATOM 494 C CA . GLU A 1 67 ? -17.285 21.999 -10.179 1.00 57.56 67 GLU A CA 1
ATOM 495 C C . GLU A 1 67 ? -17.396 23.532 -10.264 1.00 57.56 67 GLU A C 1
ATOM 497 O O . GLU A 1 67 ? -18.385 24.046 -10.780 1.00 57.56 67 GLU A O 1
ATOM 502 N N . ILE A 1 68 ? -16.398 24.280 -9.781 1.00 57.03 68 ILE A N 1
ATOM 503 C CA . ILE A 1 68 ? -16.429 25.755 -9.757 1.00 57.03 68 ILE A CA 1
ATOM 504 C C . ILE A 1 68 ? -15.967 26.376 -11.078 1.00 57.03 68 ILE A C 1
ATOM 506 O O . ILE A 1 68 ? -16.246 27.549 -11.309 1.00 57.03 68 ILE A O 1
ATOM 510 N N . ILE A 1 69 ? -15.264 25.643 -11.945 1.00 54.84 69 ILE A N 1
ATOM 511 C CA . ILE A 1 69 ? -14.770 26.195 -13.211 1.00 54.84 69 ILE A CA 1
ATOM 512 C C . ILE A 1 69 ? -15.943 26.227 -14.205 1.00 54.84 69 ILE A C 1
ATOM 514 O O . ILE A 1 69 ? -16.362 25.161 -14.662 1.00 54.84 69 ILE A O 1
ATOM 518 N N . PRO A 1 70 ? -16.498 27.407 -14.552 1.00 52.06 70 PRO A N 1
ATOM 519 C CA . PRO A 1 70 ? -17.536 27.471 -15.564 1.00 52.06 70 PRO A CA 1
ATOM 520 C C . PRO A 1 70 ? -16.884 27.201 -16.926 1.00 52.06 70 PRO A C 1
ATOM 522 O O . PRO A 1 70 ? -15.882 27.835 -17.269 1.00 52.06 70 PRO A O 1
ATOM 525 N N . PHE A 1 71 ? -17.423 26.229 -17.661 1.00 57.84 71 PHE A N 1
ATOM 526 C CA . PHE A 1 71 ? -17.114 26.029 -19.078 1.00 57.84 71 PHE A CA 1
ATOM 527 C C . PHE A 1 71 ? -17.722 27.147 -19.928 1.00 57.84 71 PHE A C 1
ATOM 529 O O . PHE A 1 71 ? -18.844 27.595 -19.592 1.00 57.84 71 PHE A O 1
#

Secondary structure (DSSP, 8-state):
-BPTT-EE-TT-EE-TT--B-TT-EE-TT-EE-TT----TTEEEETTTTEEEEEEPPPHHHHHHHHHTS--

pLDDT: mean 86.12, std 15.01, range [52.06, 98.0]

Radius of gyration: 13.69 Å; Cα contacts (8 Å, |Δi|>4): 153; chains: 1; bounding box: 29×38×28 Å